Protein AF-A0A958SMP3-F1 (afdb_monomer_lite)

Secondary structure (DSSP, 8-state):
-HHHHHHHHHHHTT---PPEEE--SEEEE-SS-EEE-TT-TTSPPPTT----EEEE-SSS--

Sequence (62 aa):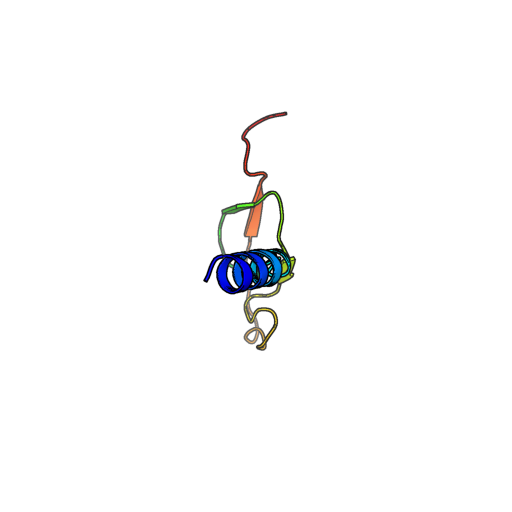
MKKITIISLFLVSFLSFSQEVPMQNGTVNNCSGVFTDSGGSMANYGDNENYTMTICGDTAGF

pLDDT: mean 86.2, std 12.58, range [50.97, 98.25]

Foldseek 3Di:
DVVVVVVVVVVVVVPDDAAEAEFAADEDADPTHHYYHNLTDPGDDDPPDDHDYHYHHPDDDD

Structure (mmCIF, N/CA/C/O backbone):
data_AF-A0A958SMP3-F1
#
_entry.id   AF-A0A958SMP3-F1
#
loop_
_atom_site.group_PDB
_atom_site.id
_atom_site.type_symbol
_atom_site.label_atom_id
_atom_site.label_alt_id
_atom_site.label_comp_id
_atom_site.label_asym_id
_atom_site.label_entity_id
_atom_site.label_seq_id
_atom_site.pdbx_PDB_ins_code
_atom_site.Cartn_x
_atom_site.Cartn_y
_atom_site.Cartn_z
_atom_site.occupancy
_atom_site.B_iso_or_equiv
_atom_site.auth_seq_id
_atom_site.auth_comp_id
_atom_site.auth_asym_id
_atom_site.auth_atom_id
_atom_site.pdbx_PDB_model_num
ATOM 1 N N . MET A 1 1 ? 21.258 1.993 38.706 1.00 58.38 1 MET A N 1
ATOM 2 C CA . MET A 1 1 ? 20.378 1.103 37.912 1.00 58.38 1 MET A CA 1
ATOM 3 C C . MET A 1 1 ? 19.127 1.828 37.410 1.00 58.38 1 MET A C 1
ATOM 5 O O . MET A 1 1 ? 18.965 1.880 36.205 1.00 58.38 1 MET A O 1
ATOM 9 N N . LYS A 1 2 ? 18.340 2.520 38.258 1.00 57.75 2 LYS A N 1
ATOM 10 C CA . LYS A 1 2 ? 17.149 3.305 37.829 1.00 57.75 2 LYS A CA 1
ATOM 11 C C . LYS A 1 2 ? 17.418 4.364 36.738 1.00 57.75 2 LYS A C 1
ATOM 13 O O . LYS A 1 2 ? 16.592 4.551 35.858 1.00 57.75 2 LYS A O 1
ATOM 18 N N . LYS A 1 3 ? 18.583 5.032 36.764 1.00 65.25 3 LYS A N 1
ATOM 19 C CA . LYS A 1 3 ? 18.962 6.048 35.756 1.00 65.25 3 LYS A CA 1
ATOM 20 C C . LYS A 1 3 ? 19.177 5.457 34.354 1.00 65.25 3 LYS A C 1
ATOM 22 O O . LYS A 1 3 ? 18.782 6.075 33.379 1.00 65.25 3 LYS A O 1
ATOM 27 N N . ILE A 1 4 ? 19.746 4.251 34.265 1.00 79.31 4 ILE A N 1
ATOM 28 C CA . ILE A 1 4 ? 19.948 3.540 32.989 1.00 79.31 4 ILE A CA 1
ATOM 29 C C . ILE A 1 4 ? 18.594 3.101 32.419 1.00 79.31 4 ILE A C 1
ATOM 31 O O . ILE A 1 4 ? 18.354 3.242 31.226 1.00 79.31 4 ILE A O 1
ATOM 35 N N . THR A 1 5 ? 17.673 2.659 33.283 1.00 77.56 5 THR A N 1
ATOM 36 C CA . THR A 1 5 ? 16.303 2.299 32.890 1.00 77.56 5 THR A CA 1
ATOM 37 C C . THR A 1 5 ? 15.529 3.497 32.327 1.00 77.56 5 THR A C 1
ATOM 39 O O . THR A 1 5 ? 14.843 3.357 31.323 1.00 77.56 5 THR A O 1
ATOM 42 N N . ILE A 1 6 ? 15.681 4.688 32.921 1.00 79.44 6 ILE A N 1
ATOM 43 C CA . ILE A 1 6 ? 15.038 5.925 32.436 1.00 79.44 6 ILE A CA 1
ATOM 44 C C . ILE A 1 6 ? 15.613 6.361 31.082 1.00 79.44 6 ILE A C 1
ATOM 46 O O . ILE A 1 6 ? 14.853 6.720 30.189 1.00 79.44 6 ILE A O 1
ATOM 50 N N . ILE A 1 7 ? 16.936 6.288 30.903 1.00 81.12 7 ILE A N 1
ATOM 51 C CA . ILE A 1 7 ? 17.591 6.617 29.625 1.00 81.12 7 ILE A CA 1
ATOM 52 C C . ILE A 1 7 ? 17.130 5.661 28.517 1.00 81.12 7 ILE A C 1
ATOM 54 O O . ILE A 1 7 ? 16.819 6.104 27.417 1.00 81.12 7 ILE A O 1
ATOM 58 N N . SER A 1 8 ? 17.023 4.364 28.818 1.00 77.50 8 SER A N 1
ATOM 59 C CA . SER A 1 8 ? 16.508 3.369 27.872 1.00 77.50 8 SER A CA 1
ATOM 60 C C . SER A 1 8 ? 15.050 3.634 27.483 1.00 77.50 8 SER A C 1
ATOM 62 O O . SER A 1 8 ? 14.716 3.507 26.310 1.00 77.50 8 SER A O 1
ATOM 64 N N . LEU A 1 9 ? 14.198 4.042 28.430 1.00 78.06 9 LEU A N 1
ATOM 65 C CA . LEU A 1 9 ? 12.794 4.371 28.161 1.00 78.06 9 LEU A CA 1
ATOM 66 C C . LEU A 1 9 ? 12.651 5.623 27.275 1.00 78.06 9 LEU A C 1
ATOM 68 O O . LEU A 1 9 ? 11.790 5.662 26.403 1.00 78.06 9 LEU A O 1
ATOM 72 N N . PHE A 1 10 ? 13.530 6.612 27.460 1.00 75.88 10 PHE A N 1
ATOM 73 C CA . PHE A 1 10 ? 13.560 7.848 26.670 1.00 75.88 10 PHE A CA 1
ATOM 74 C C . PHE A 1 10 ? 14.122 7.646 25.251 1.00 75.88 10 PHE A C 1
ATOM 76 O O . PHE A 1 10 ? 13.784 8.390 24.337 1.00 75.88 10 PHE A O 1
ATOM 83 N N . LEU A 1 11 ? 14.976 6.638 25.037 1.00 75.88 11 LEU A N 1
ATOM 84 C CA . LEU A 1 11 ? 15.507 6.315 23.707 1.00 75.88 11 LEU A CA 1
ATOM 85 C C . LEU A 1 11 ? 14.460 5.627 22.815 1.00 7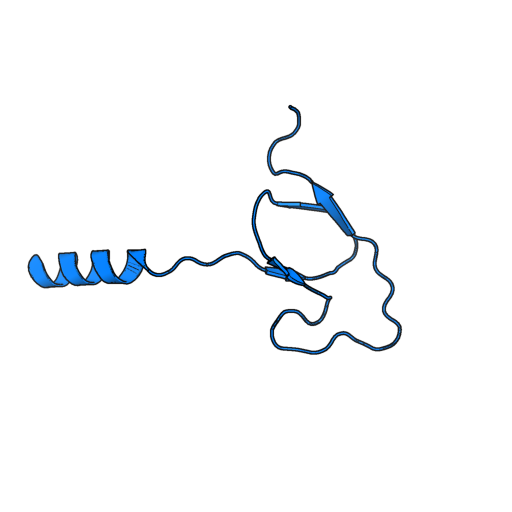5.88 11 LEU A C 1
ATOM 87 O O . LEU A 1 11 ? 14.418 5.866 21.613 1.00 75.88 11 LEU A O 1
ATOM 91 N N . VAL A 1 12 ? 13.598 4.792 23.406 1.00 74.62 12 VAL A N 1
ATOM 92 C CA . VAL A 1 12 ? 12.563 4.033 22.680 1.00 74.62 12 VAL A CA 1
ATOM 93 C C . VAL A 1 12 ? 11.422 4.934 22.194 1.00 74.62 12 VAL A C 1
ATOM 95 O O . VAL A 1 12 ? 10.816 4.646 21.167 1.00 74.62 12 VAL A O 1
ATOM 98 N N . SER A 1 13 ? 11.163 6.064 22.860 1.00 71.44 13 SER A N 1
ATOM 99 C CA . SER A 1 13 ? 10.104 7.008 22.469 1.00 71.44 13 SER A CA 1
ATOM 100 C C . SER A 1 13 ? 10.353 7.768 21.158 1.00 71.44 13 SER A C 1
ATOM 102 O O . SER A 1 13 ? 9.430 8.400 20.659 1.00 71.44 13 SER A O 1
ATOM 104 N N . PHE A 1 14 ? 11.563 7.712 20.587 1.00 64.56 14 PHE A N 1
ATOM 105 C CA . PHE A 1 14 ? 11.873 8.314 19.278 1.00 64.56 14 PHE A CA 1
ATOM 106 C C . PHE A 1 14 ? 11.717 7.340 18.102 1.00 64.56 14 PHE A C 1
ATOM 108 O O . PHE A 1 14 ? 11.930 7.720 16.952 1.00 64.56 14 PHE A O 1
ATOM 115 N N . LEU A 1 15 ? 11.345 6.087 18.369 1.00 64.62 15 LEU A N 1
ATOM 116 C CA . LEU A 1 15 ? 11.133 5.069 17.347 1.00 64.62 15 LEU A CA 1
ATOM 117 C C . LEU A 1 15 ? 9.685 5.126 16.838 1.00 64.62 15 LEU A C 1
ATOM 119 O O . LEU A 1 15 ? 8.877 4.241 17.108 1.00 64.62 15 LEU A O 1
ATOM 123 N N . SER A 1 16 ? 9.347 6.192 16.115 1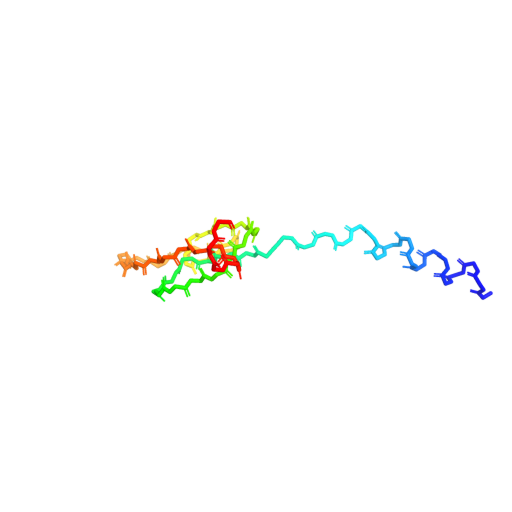.00 63.53 16 SER A N 1
ATOM 124 C CA . SER A 1 16 ? 8.086 6.270 15.374 1.00 63.53 16 SER A CA 1
ATOM 125 C C . SER A 1 16 ? 8.250 5.549 14.037 1.00 63.53 16 SER A C 1
ATOM 127 O O . SER A 1 16 ? 8.817 6.105 13.099 1.00 63.53 16 SER A O 1
ATOM 129 N N . PHE A 1 17 ? 7.762 4.313 13.938 1.00 66.06 17 PHE A N 1
ATOM 130 C CA . PHE A 1 17 ? 7.660 3.605 12.662 1.00 66.06 17 PHE A CA 1
ATOM 131 C C . PHE A 1 17 ? 6.283 3.879 12.054 1.00 66.06 17 PHE A C 1
ATOM 133 O O . PHE A 1 17 ? 5.272 3.386 12.552 1.00 66.06 17 PHE A O 1
ATOM 140 N N . SER A 1 18 ? 6.234 4.673 10.984 1.00 72.69 18 SER A N 1
ATOM 141 C CA . SER A 1 18 ? 5.089 4.609 10.072 1.00 72.69 18 SER A CA 1
ATOM 142 C C . SER A 1 18 ? 5.210 3.312 9.274 1.00 72.69 18 SER A C 1
ATOM 144 O O . SER A 1 18 ? 6.302 2.982 8.811 1.00 72.69 18 SER A O 1
ATOM 146 N N . GLN A 1 19 ? 4.122 2.558 9.155 1.00 84.00 19 GLN A N 1
ATOM 147 C CA . GLN A 1 19 ? 4.117 1.310 8.394 1.00 84.00 19 GLN A CA 1
ATOM 148 C C . GLN A 1 19 ? 4.090 1.624 6.898 1.00 84.00 19 GLN A C 1
ATOM 150 O O . GLN A 1 19 ? 3.320 2.476 6.450 1.00 84.00 19 GLN A O 1
ATOM 155 N N . GLU A 1 20 ? 4.930 0.945 6.128 1.00 92.19 20 GLU A N 1
ATOM 156 C CA . GLU A 1 20 ? 4.879 1.023 4.674 1.00 92.19 20 GLU A CA 1
ATOM 157 C C . GLU A 1 20 ? 3.765 0.118 4.138 1.00 92.19 20 GLU A C 1
ATOM 159 O O . GLU A 1 20 ? 3.557 -0.989 4.637 1.00 92.19 20 GLU A O 1
ATOM 164 N N . VAL A 1 21 ? 3.045 0.601 3.130 1.00 94.81 21 VAL A N 1
ATOM 165 C CA . VAL A 1 21 ? 1.949 -0.102 2.463 1.00 94.81 21 VAL A CA 1
ATOM 166 C C . VAL A 1 21 ? 2.317 -0.231 0.979 1.00 94.81 21 VAL A C 1
ATOM 168 O O . VAL A 1 21 ? 1.906 0.618 0.186 1.00 94.81 21 VAL A O 1
ATOM 171 N N . PRO A 1 22 ? 3.126 -1.236 0.595 1.00 96.25 22 PRO A N 1
ATOM 172 C CA . PRO A 1 22 ? 3.523 -1.428 -0.796 1.00 96.25 22 PRO A CA 1
ATOM 173 C C . PRO A 1 22 ? 2.348 -1.896 -1.661 1.00 96.25 22 PRO A C 1
ATOM 175 O O . PRO A 1 22 ? 1.479 -2.650 -1.209 1.00 96.25 22 PRO A O 1
ATOM 178 N N . MET A 1 23 ? 2.333 -1.447 -2.918 1.00 97.56 23 MET A N 1
ATOM 179 C CA . MET A 1 23 ? 1.315 -1.794 -3.912 1.00 97.56 23 MET A CA 1
ATOM 180 C C . MET A 1 23 ? 1.249 -3.310 -4.123 1.00 97.56 23 MET A C 1
ATOM 182 O O . MET A 1 23 ? 2.237 -3.956 -4.468 1.00 97.56 23 MET A O 1
ATOM 186 N N . GLN A 1 24 ? 0.047 -3.866 -3.990 1.00 96.88 24 GLN A N 1
ATOM 187 C CA . GLN A 1 24 ? -0.251 -5.277 -4.235 1.00 96.88 24 GLN A CA 1
ATOM 188 C C . GLN A 1 24 ? -1.725 -5.455 -4.619 1.00 96.88 24 GLN A C 1
ATOM 190 O O . GLN A 1 24 ? -2.532 -4.537 -4.480 1.00 96.88 24 GLN A O 1
ATOM 195 N N . ASN A 1 25 ? -2.111 -6.643 -5.086 1.00 98.25 25 ASN A N 1
ATOM 196 C CA . ASN A 1 25 ? -3.525 -6.944 -5.311 1.00 98.25 25 ASN A CA 1
ATOM 197 C C . ASN A 1 25 ? -4.280 -7.123 -3.988 1.00 98.25 25 ASN A C 1
ATOM 199 O O . ASN A 1 25 ? -3.824 -7.846 -3.103 1.00 98.25 25 ASN A O 1
ATOM 203 N N . GLY A 1 26 ? -5.481 -6.548 -3.902 1.00 96.31 26 GLY A N 1
ATOM 204 C CA . GLY A 1 26 ? -6.434 -6.818 -2.822 1.00 96.31 26 GLY A CA 1
ATOM 205 C C . GLY A 1 26 ? -6.812 -5.589 -2.004 1.00 96.31 26 GLY A C 1
ATOM 206 O O . GLY A 1 26 ? -6.760 -4.464 -2.493 1.00 96.31 26 GLY A O 1
ATOM 207 N N . THR A 1 27 ? -7.228 -5.819 -0.761 1.00 95.31 27 THR A N 1
ATOM 208 C CA . THR A 1 27 ? -7.700 -4.769 0.147 1.00 95.31 27 THR A CA 1
ATOM 209 C C . THR A 1 27 ? -6.854 -4.742 1.408 1.00 95.31 27 THR A C 1
ATOM 211 O O . THR A 1 27 ? -6.621 -5.789 2.010 1.00 95.31 27 THR A O 1
ATOM 214 N N . VAL A 1 28 ? -6.443 -3.551 1.836 1.00 93.50 28 VAL A N 1
ATOM 215 C CA . VAL A 1 28 ? -5.852 -3.327 3.160 1.00 93.50 28 VAL A CA 1
ATOM 216 C C . VAL A 1 28 ? -6.723 -2.365 3.952 1.00 93.50 28 VAL A C 1
ATOM 218 O O . VAL A 1 28 ? -7.297 -1.433 3.391 1.00 93.50 28 VAL A O 1
ATOM 221 N N . ASN A 1 29 ? -6.804 -2.593 5.257 1.00 92.25 29 ASN A N 1
ATOM 222 C CA . ASN A 1 29 ? -7.405 -1.652 6.190 1.00 92.25 29 ASN A CA 1
ATOM 223 C C . ASN A 1 29 ? -6.245 -0.977 6.925 1.00 92.25 29 ASN A C 1
ATOM 225 O O . ASN A 1 29 ? -5.564 -1.660 7.688 1.00 92.25 29 ASN A O 1
ATOM 229 N N . ASN A 1 30 ? -5.983 0.293 6.606 1.00 88.44 30 ASN A N 1
ATOM 230 C CA . ASN A 1 30 ? -4.954 1.124 7.230 1.00 88.44 30 ASN A CA 1
ATOM 231 C C . ASN A 1 30 ? -5.462 2.572 7.368 1.00 88.44 30 ASN A C 1
ATOM 233 O O . ASN A 1 30 ? -5.780 3.218 6.370 1.00 88.44 30 ASN A O 1
ATOM 237 N N . CYS A 1 31 ? -5.445 3.136 8.581 1.00 87.62 31 CYS A N 1
ATOM 238 C CA . CYS A 1 31 ? -5.703 4.571 8.814 1.00 87.62 31 CYS A CA 1
ATOM 239 C C . CYS A 1 31 ? -4.438 5.450 8.796 1.00 87.62 31 CYS A C 1
ATOM 241 O O . CYS A 1 31 ? -4.525 6.677 8.852 1.00 87.62 31 CYS A O 1
ATOM 243 N N . SER A 1 32 ? -3.252 4.842 8.770 1.00 87.31 32 SER A N 1
ATOM 244 C CA . SER A 1 32 ? -1.961 5.537 8.740 1.00 87.31 32 SER A CA 1
ATOM 245 C C . SER A 1 32 ? -0.904 4.677 8.052 1.00 87.31 32 SER A C 1
ATOM 247 O O . SER A 1 32 ? -1.058 3.460 7.945 1.00 87.31 32 SER A O 1
ATOM 249 N N . GLY A 1 33 ? 0.162 5.306 7.567 1.00 88.81 33 GLY A N 1
ATOM 250 C CA . GLY A 1 33 ? 1.227 4.624 6.840 1.00 88.81 33 GLY A CA 1
ATOM 251 C C . GLY A 1 33 ? 1.766 5.463 5.689 1.00 88.81 33 GLY A C 1
ATOM 252 O O . GLY A 1 33 ? 1.313 6.586 5.458 1.00 88.81 33 GLY A O 1
ATOM 253 N N . VAL A 1 34 ? 2.730 4.906 4.961 1.00 92.44 34 VAL A N 1
ATOM 254 C CA . VAL A 1 34 ? 3.220 5.451 3.689 1.00 92.44 34 VAL A CA 1
ATOM 255 C C . VAL A 1 34 ? 2.912 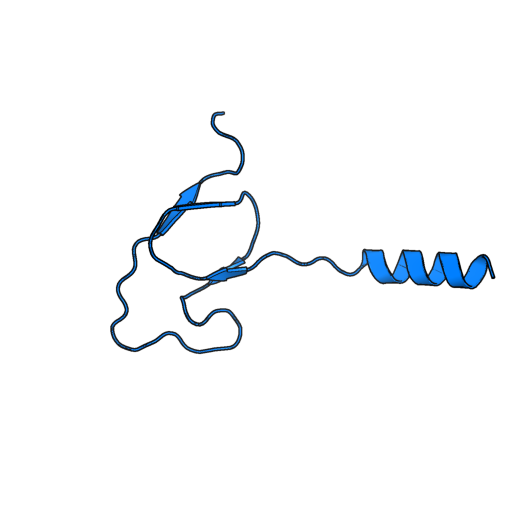4.438 2.598 1.00 92.44 34 VAL A C 1
ATOM 257 O O . VAL A 1 34 ? 3.451 3.337 2.614 1.00 92.44 34 VAL A O 1
ATOM 260 N N . PHE A 1 35 ? 2.034 4.804 1.669 1.00 94.81 35 PHE A N 1
ATOM 261 C CA . PHE A 1 35 ? 1.779 3.997 0.482 1.00 94.81 35 PHE A CA 1
ATOM 262 C C . PHE A 1 35 ? 2.949 4.121 -0.498 1.00 94.81 35 PHE A C 1
ATOM 264 O O . PHE A 1 35 ? 3.401 5.233 -0.782 1.00 94.81 35 PHE A O 1
ATOM 271 N N . THR A 1 36 ? 3.427 2.988 -1.002 1.00 9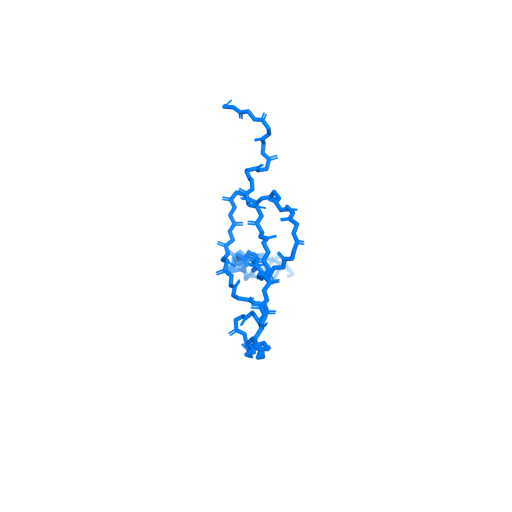6.25 36 THR A N 1
ATOM 272 C CA . THR A 1 36 ? 4.545 2.888 -1.949 1.00 96.25 36 THR A CA 1
ATOM 273 C C . THR A 1 36 ? 4.166 1.992 -3.126 1.00 96.25 36 THR A C 1
ATOM 275 O O . THR A 1 36 ? 3.118 1.344 -3.122 1.00 96.25 36 THR A O 1
ATOM 278 N N . ASP A 1 37 ? 4.993 1.975 -4.172 1.00 96.62 37 ASP A N 1
ATOM 279 C CA . ASP A 1 37 ? 4.862 0.964 -5.222 1.00 96.62 37 ASP A CA 1
ATOM 280 C C . ASP A 1 37 ? 5.186 -0.450 -4.684 1.00 96.62 37 ASP A C 1
ATOM 282 O O . ASP A 1 37 ? 5.395 -0.659 -3.489 1.00 96.62 37 ASP A O 1
ATOM 286 N N . SER A 1 38 ? 5.160 -1.454 -5.553 1.00 97.44 38 SER A N 1
ATOM 287 C CA . SER A 1 38 ? 5.366 -2.862 -5.187 1.00 97.44 38 SER A CA 1
ATOM 288 C C . SER A 1 38 ? 6.807 -3.187 -4.769 1.00 97.44 38 SER A C 1
ATOM 290 O O . SER A 1 38 ? 7.030 -4.161 -4.048 1.00 97.44 38 SER A O 1
ATOM 292 N N . GLY A 1 39 ? 7.784 -2.389 -5.215 1.00 96.50 39 GLY A N 1
ATOM 293 C CA . GLY A 1 39 ? 9.191 -2.497 -4.829 1.00 96.50 39 GLY A CA 1
ATOM 294 C C . GLY A 1 39 ? 9.465 -1.876 -3.461 1.00 96.50 39 GLY A C 1
ATOM 295 O O . GLY A 1 39 ? 10.462 -2.192 -2.809 1.00 96.50 39 GLY A O 1
ATOM 296 N N . GLY A 1 40 ? 8.551 -1.034 -2.993 1.00 95.19 40 GLY A N 1
ATOM 297 C CA . GLY A 1 40 ? 8.654 -0.350 -1.722 1.00 95.19 40 GLY A CA 1
ATOM 298 C C . GLY A 1 40 ? 9.747 0.720 -1.688 1.00 95.19 40 GLY A C 1
ATOM 299 O O . GLY A 1 40 ? 10.364 1.068 -2.688 1.00 95.19 40 GLY A O 1
ATOM 300 N N . SER A 1 41 ? 10.011 1.273 -0.508 1.00 93.94 41 SER A N 1
ATOM 301 C CA . SER A 1 41 ? 10.857 2.464 -0.344 1.00 93.94 41 SER A CA 1
ATOM 302 C C . SER A 1 41 ? 12.341 2.260 -0.668 1.00 93.94 41 SER A C 1
ATOM 304 O O . SER A 1 41 ? 13.072 3.241 -0.820 1.00 93.94 41 SER A O 1
ATOM 306 N N . MET A 1 42 ? 12.805 1.010 -0.750 1.00 95.12 42 MET A N 1
ATOM 307 C CA . MET A 1 42 ? 14.225 0.672 -0.908 1.00 95.12 42 MET A CA 1
ATOM 308 C C . MET A 1 42 ? 14.545 -0.155 -2.159 1.00 95.12 42 MET A C 1
ATOM 310 O O . MET A 1 42 ? 15.703 -0.539 -2.339 1.00 95.12 42 MET A O 1
ATOM 314 N N . ALA A 1 43 ? 13.565 -0.443 -3.018 1.00 95.75 43 ALA A N 1
ATOM 315 C CA . ALA A 1 43 ? 13.787 -1.196 -4.249 1.00 95.75 43 ALA A CA 1
ATOM 316 C C . ALA A 1 43 ? 12.955 -0.644 -5.413 1.00 95.75 43 ALA A C 1
ATOM 318 O O . ALA A 1 43 ? 12.185 0.295 -5.259 1.00 95.75 43 ALA A O 1
ATOM 319 N N . ASN A 1 44 ? 13.164 -1.213 -6.599 1.00 97.56 44 ASN A N 1
ATOM 320 C CA . ASN A 1 44 ? 12.402 -0.858 -7.790 1.00 97.56 44 ASN A CA 1
ATOM 321 C C . ASN A 1 44 ? 11.205 -1.799 -7.944 1.00 97.56 44 ASN A C 1
ATOM 323 O O . ASN A 1 44 ? 11.318 -2.991 -7.649 1.00 97.56 44 ASN A O 1
ATOM 327 N N . TYR A 1 45 ? 10.106 -1.275 -8.480 1.00 97.00 45 TYR A N 1
ATOM 328 C CA . TYR A 1 45 ? 9.002 -2.083 -8.992 1.00 97.00 45 TYR A CA 1
ATOM 329 C C . TYR A 1 45 ? 9.422 -2.856 -10.258 1.00 97.00 45 TYR A C 1
ATOM 331 O O . TYR A 1 45 ? 10.380 -2.484 -10.945 1.00 97.00 45 TYR A O 1
ATOM 339 N N . GLY A 1 46 ? 8.727 -3.953 -10.560 1.00 97.56 46 GLY A N 1
ATOM 340 C CA . GLY A 1 46 ? 8.978 -4.774 -11.744 1.00 97.56 46 GLY A CA 1
ATOM 341 C C . GLY A 1 46 ? 8.404 -4.188 -13.037 1.00 97.56 46 GLY A C 1
ATOM 342 O O . GLY A 1 46 ? 7.442 -3.419 -13.036 1.00 97.56 46 GLY A O 1
ATOM 343 N N . ASP A 1 47 ? 8.966 -4.594 -14.176 1.00 97.94 47 ASP A N 1
ATOM 344 C CA . ASP A 1 47 ? 8.458 -4.177 -15.483 1.00 97.94 47 ASP A CA 1
ATOM 345 C C . ASP A 1 47 ? 7.013 -4.655 -15.707 1.00 97.94 47 ASP A C 1
ATOM 347 O O . ASP A 1 47 ? 6.664 -5.807 -15.445 1.00 97.94 47 ASP A O 1
ATOM 351 N N . ASN A 1 48 ? 6.182 -3.765 -16.261 1.00 97.50 48 ASN A N 1
ATOM 352 C CA . ASN A 1 48 ? 4.817 -4.062 -16.713 1.00 97.50 48 ASN A CA 1
ATOM 353 C C . ASN A 1 48 ? 3.873 -4.631 -15.636 1.00 97.50 48 ASN A C 1
ATOM 355 O O . ASN A 1 48 ? 2.936 -5.367 -15.955 1.00 97.50 48 ASN A O 1
ATOM 359 N N . GLU A 1 49 ? 4.079 -4.267 -14.375 1.00 98.06 49 GLU A N 1
ATOM 360 C CA . GLU A 1 49 ? 3.178 -4.648 -13.293 1.00 98.06 49 GLU A CA 1
ATOM 361 C C . GLU A 1 49 ? 1.788 -4.017 -13.431 1.00 98.06 49 GLU A C 1
ATOM 363 O O . GLU A 1 49 ? 1.621 -2.866 -13.839 1.00 98.06 49 GLU A O 1
ATOM 368 N N . ASN A 1 50 ? 0.770 -4.792 -13.062 1.00 97.69 50 ASN A N 1
ATOM 369 C CA . ASN A 1 50 ? -0.617 -4.357 -13.059 1.00 97.69 50 ASN A CA 1
ATOM 370 C C . ASN A 1 50 ? -1.309 -4.912 -11.813 1.00 97.69 50 ASN A C 1
ATOM 372 O O . ASN A 1 50 ? -1.644 -6.098 -11.744 1.00 97.69 50 ASN A O 1
ATOM 376 N N . TYR A 1 51 ? -1.498 -4.037 -10.829 1.00 98.12 51 TYR A N 1
ATOM 377 C CA . TYR A 1 51 ? -2.139 -4.356 -9.562 1.00 98.12 51 TYR A CA 1
ATOM 378 C C . TYR A 1 51 ? -3.341 -3.448 -9.334 1.00 98.12 51 TYR A C 1
ATOM 380 O O . TYR A 1 51 ? -3.369 -2.295 -9.762 1.00 98.12 51 TYR A O 1
ATOM 388 N N . THR A 1 52 ? -4.338 -3.958 -8.620 1.00 98.00 52 THR A N 1
ATOM 389 C CA . THR A 1 52 ? -5.442 -3.152 -8.096 1.00 98.00 52 THR A CA 1
ATOM 390 C C . THR A 1 52 ? -5.510 -3.332 -6.590 1.00 98.00 52 THR A C 1
ATOM 392 O O . THR A 1 52 ? -5.755 -4.434 -6.096 1.00 98.00 52 THR A O 1
ATOM 395 N N . MET A 1 53 ? -5.312 -2.226 -5.876 1.00 97.31 53 MET A N 1
ATOM 396 C CA . MET A 1 53 ? -5.333 -2.171 -4.422 1.00 97.31 53 MET A CA 1
ATOM 397 C C . MET A 1 53 ? -6.473 -1.278 -3.940 1.00 97.31 53 MET A C 1
ATOM 399 O O . MET A 1 53 ? -6.661 -0.175 -4.447 1.00 97.31 53 MET A O 1
ATOM 403 N N . THR A 1 54 ? -7.218 -1.740 -2.942 1.00 96.06 54 THR A N 1
ATOM 404 C CA . THR A 1 54 ? -8.222 -0.949 -2.224 1.00 96.06 54 THR A CA 1
ATOM 405 C C . THR A 1 54 ? -7.708 -0.659 -0.819 1.00 96.06 54 THR A C 1
ATOM 407 O O . THR A 1 54 ? -7.330 -1.578 -0.098 1.00 96.06 54 THR A O 1
ATOM 410 N N . ILE A 1 55 ? -7.689 0.611 -0.419 1.00 93.88 55 ILE A N 1
ATOM 411 C CA . ILE A 1 55 ? -7.292 1.020 0.932 1.00 93.88 55 ILE A CA 1
ATOM 412 C C . ILE A 1 55 ? -8.537 1.512 1.663 1.00 93.88 55 ILE A C 1
ATOM 414 O O . ILE A 1 55 ? -9.207 2.442 1.213 1.00 93.88 55 ILE A O 1
ATOM 418 N N . CYS A 1 56 ? -8.835 0.874 2.786 1.00 93.25 56 CY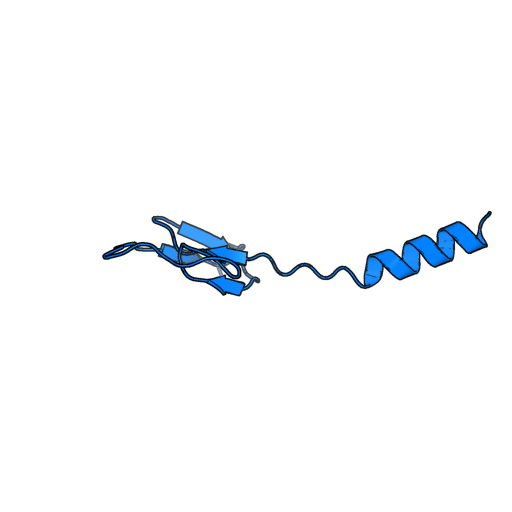S A N 1
ATOM 419 C CA . CYS A 1 56 ? -9.949 1.184 3.671 1.00 93.25 56 CYS A CA 1
ATOM 420 C C . CYS A 1 56 ? -9.422 1.687 5.023 1.00 93.25 56 CYS A C 1
ATOM 422 O O . CYS A 1 56 ? -8.287 1.398 5.394 1.00 93.25 56 CYS A O 1
ATOM 424 N N . GLY A 1 57 ? -10.247 2.407 5.785 1.00 90.50 57 GLY A N 1
ATOM 425 C CA . GLY A 1 57 ? -9.936 2.705 7.186 1.00 90.50 57 GLY A CA 1
ATOM 426 C C . GLY A 1 57 ? -10.056 1.464 8.081 1.00 90.50 57 GLY A C 1
ATOM 427 O O . GLY A 1 57 ? -10.811 0.541 7.778 1.00 90.50 57 GLY A O 1
ATOM 428 N N . ASP A 1 58 ? -9.341 1.464 9.206 1.00 84.44 58 ASP A N 1
ATOM 429 C CA . ASP A 1 58 ? -9.294 0.368 10.196 1.00 84.44 58 ASP A CA 1
ATOM 430 C C . ASP A 1 58 ? -10.630 0.145 10.913 1.00 84.44 58 ASP A C 1
ATOM 432 O O . ASP A 1 58 ? -10.876 -0.905 11.509 1.00 84.44 58 ASP A O 1
ATOM 436 N N . THR A 1 59 ? -11.507 1.144 10.858 1.00 83.38 59 THR A N 1
ATOM 437 C CA . THR A 1 59 ? -12.840 1.125 11.447 1.00 83.38 59 THR A CA 1
ATOM 438 C C . THR A 1 59 ? -13.891 1.109 10.347 1.00 83.38 59 THR A C 1
ATOM 440 O O . THR A 1 59 ? -13.950 2.005 9.504 1.00 83.38 59 THR A O 1
ATOM 443 N N . ALA A 1 60 ? -14.748 0.088 10.364 1.00 74.62 60 ALA A N 1
ATOM 444 C CA . ALA A 1 60 ? -15.908 0.032 9.488 1.00 74.62 60 ALA A CA 1
ATOM 445 C C . ALA A 1 60 ? -16.962 1.059 9.946 1.00 74.62 60 ALA A C 1
ATOM 447 O O . ALA A 1 60 ? -17.541 0.903 11.019 1.00 74.62 60 ALA A O 1
ATOM 448 N N . GLY A 1 61 ? -17.244 2.060 9.107 1.00 73.19 61 GLY A N 1
ATOM 449 C CA . GLY A 1 61 ? -18.305 3.049 9.336 1.00 73.19 61 GLY A CA 1
ATOM 450 C C . GLY A 1 61 ? -17.834 4.365 9.968 1.00 73.19 61 GLY A C 1
ATOM 451 O O . GLY A 1 61 ? -16.773 4.414 10.584 1.00 73.19 61 GLY A O 1
ATOM 452 N N . PHE A 1 62 ? -18.637 5.408 9.719 1.00 50.97 62 PHE A N 1
ATOM 453 C CA . PHE A 1 62 ? -18.456 6.820 10.092 1.00 50.97 62 PHE A CA 1
ATOM 454 C C . PHE A 1 62 ? -18.079 7.059 11.557 1.00 50.97 62 PHE A C 1
ATOM 456 O O . PHE A 1 62 ? -18.695 6.410 12.433 1.00 50.97 62 PHE A O 1
#

Radius of gyration: 17.84 Å; chains: 1; bounding box: 39×15×55 Å